Protein AF-A0A397Q205-F1 (afdb_monomer_lite)

Organism: NCBI:txid933063

pLDDT: mean 76.15, std 19.11, range [37.09, 95.31]

Secondary structure (DSSP, 8-state):
--------------------------------EES---STTS--HHHHHHHHHHHHSS-EEEEEEEES-GGG-EEEEEEEE--SS--EEEEEEEE--

Radius of gyration: 28.42 Å; chains: 1; bounding box: 83×22×67 Å

Structure (mmCIF, N/CA/C/O backbone):
data_AF-A0A397Q205-F1
#
_entry.id   AF-A0A397Q205-F1
#
loop_
_atom_site.group_PDB
_atom_site.id
_atom_site.type_symbol
_atom_site.label_atom_id
_atom_site.label_alt_id
_atom_site.label_comp_id
_atom_site.label_asym_id
_atom_site.label_entity_id
_atom_site.label_seq_id
_atom_site.pdbx_PDB_ins_code
_atom_site.Cartn_x
_atom_site.Cartn_y
_atom_site.Cartn_z
_atom_site.occupancy
_atom_site.B_iso_or_equiv
_atom_site.auth_seq_id
_atom_site.auth_comp_id
_atom_site.auth_asym_id
_atom_site.auth_atom_id
_atom_site.pdbx_PDB_model_num
ATOM 1 N N . MET A 1 1 ? 70.613 2.890 49.942 1.00 38.53 1 MET A N 1
ATOM 2 C CA . MET A 1 1 ? 69.883 3.541 48.835 1.00 38.53 1 MET A CA 1
ATOM 3 C C . MET A 1 1 ? 69.442 2.469 47.849 1.00 38.53 1 MET A C 1
ATOM 5 O O . MET A 1 1 ? 70.284 1.734 47.359 1.00 38.53 1 MET A O 1
ATOM 9 N N . ASN A 1 2 ? 68.125 2.404 47.642 1.00 37.09 2 ASN A N 1
ATOM 10 C CA . ASN A 1 2 ? 67.354 1.746 46.577 1.00 37.09 2 ASN A CA 1
ATOM 11 C C . ASN A 1 2 ? 67.263 0.209 46.529 1.00 37.09 2 ASN A C 1
ATOM 13 O O . ASN A 1 2 ? 67.922 -0.474 45.755 1.00 37.09 2 ASN A O 1
ATOM 17 N N . THR A 1 3 ? 66.299 -0.290 47.302 1.00 42.91 3 THR A N 1
ATOM 18 C CA . THR A 1 3 ? 65.468 -1.474 47.039 1.00 42.91 3 THR A CA 1
ATOM 19 C C . THR A 1 3 ? 64.499 -1.186 45.882 1.00 42.91 3 THR A C 1
ATOM 21 O O . THR A 1 3 ? 63.852 -0.147 45.927 1.00 42.91 3 THR A O 1
ATOM 24 N N . LEU A 1 4 ? 64.351 -2.088 44.901 1.00 48.66 4 LEU A N 1
ATOM 25 C CA . LEU A 1 4 ? 63.165 -2.243 44.023 1.00 48.66 4 LEU A CA 1
ATOM 26 C C . LEU A 1 4 ? 63.355 -3.532 43.191 1.00 48.66 4 LEU A C 1
ATOM 28 O O . LEU A 1 4 ? 64.092 -3.553 42.215 1.00 48.66 4 LEU A O 1
ATOM 32 N N . LEU A 1 5 ? 63.004 -4.701 43.730 1.00 48.34 5 LEU A N 1
ATOM 33 C CA . LEU A 1 5 ? 61.708 -5.378 43.565 1.00 48.34 5 LEU A CA 1
ATOM 34 C C . LEU A 1 5 ? 61.291 -5.634 42.106 1.00 48.34 5 LEU A C 1
ATOM 36 O O . LEU A 1 5 ? 60.722 -4.807 41.407 1.00 48.34 5 LEU A O 1
ATOM 40 N N . THR A 1 6 ? 61.579 -6.877 41.740 1.00 47.44 6 THR A N 1
ATOM 41 C CA . THR A 1 6 ? 60.948 -7.801 40.804 1.00 47.44 6 THR A CA 1
ATOM 42 C C . THR A 1 6 ? 59.479 -7.534 40.446 1.00 47.44 6 THR A C 1
ATOM 44 O O . THR A 1 6 ? 58.669 -7.171 41.296 1.00 47.44 6 THR A O 1
ATOM 47 N N . ARG A 1 7 ? 59.147 -8.005 39.233 1.00 46.69 7 ARG A N 1
ATOM 48 C CA . ARG A 1 7 ? 57.836 -8.381 38.666 1.00 46.69 7 ARG A CA 1
ATOM 49 C C . ARG A 1 7 ? 57.268 -7.352 37.682 1.00 46.69 7 ARG A C 1
ATOM 51 O O . ARG A 1 7 ? 56.920 -6.245 38.054 1.00 46.69 7 ARG A O 1
ATOM 58 N N . LEU A 1 8 ? 57.009 -7.794 36.453 1.00 51.09 8 LEU A N 1
ATOM 59 C CA . LEU A 1 8 ? 55.688 -8.282 36.039 1.00 51.09 8 LEU A CA 1
ATOM 60 C C . LEU A 1 8 ? 55.664 -8.478 34.513 1.00 51.09 8 LEU A C 1
ATOM 62 O O . LEU A 1 8 ? 55.899 -7.544 33.764 1.00 51.09 8 LEU A O 1
ATOM 66 N N . ARG A 1 9 ? 55.261 -9.696 34.123 1.00 52.06 9 ARG A N 1
ATOM 67 C CA . ARG A 1 9 ? 54.235 -9.978 33.102 1.00 52.06 9 ARG A CA 1
ATOM 68 C C . ARG A 1 9 ? 54.588 -9.543 31.676 1.00 52.06 9 ARG A C 1
ATOM 70 O O . ARG A 1 9 ? 54.584 -8.375 31.340 1.00 52.06 9 ARG A O 1
ATOM 77 N N . GLY A 1 10 ? 54.878 -10.479 30.784 1.00 43.97 10 GLY A N 1
ATOM 78 C CA . GLY A 1 10 ? 53.930 -11.523 30.407 1.00 43.97 10 GLY A CA 1
ATOM 79 C C . GLY A 1 10 ? 53.308 -11.096 29.085 1.00 43.97 10 GLY A C 1
ATOM 80 O O . GLY A 1 10 ? 52.561 -10.125 29.040 1.00 43.97 10 GLY A O 1
ATOM 81 N N . SER A 1 11 ? 53.690 -11.790 28.019 1.00 57.19 11 SER A N 1
ATOM 82 C CA . SER A 1 11 ? 53.213 -11.591 26.656 1.00 57.19 11 SER A CA 1
ATOM 83 C C . SER A 1 11 ? 51.690 -11.695 26.610 1.00 57.19 11 SER A C 1
ATOM 85 O O . SER A 1 11 ? 51.131 -12.782 26.735 1.00 57.19 11 SER A O 1
ATOM 87 N N . ILE A 1 12 ? 51.022 -10.558 26.446 1.00 52.00 12 ILE A N 1
ATOM 88 C CA . ILE A 1 12 ? 49.573 -10.465 26.286 1.00 52.00 12 ILE A CA 1
ATOM 89 C C . ILE A 1 12 ? 49.332 -9.882 24.893 1.00 52.00 12 ILE A C 1
ATOM 91 O O . ILE A 1 12 ? 49.125 -8.685 24.720 1.00 52.00 12 ILE A O 1
ATOM 95 N N . TRP A 1 13 ? 49.393 -10.743 23.879 1.00 46.19 13 TRP A N 1
ATOM 96 C CA . TRP A 1 13 ? 48.794 -10.451 22.579 1.00 46.19 13 TRP A CA 1
ATOM 97 C C . TRP A 1 13 ? 47.305 -10.791 22.691 1.00 46.19 13 TRP A C 1
ATOM 99 O O . TRP A 1 13 ? 46.881 -11.887 22.329 1.00 46.19 13 TRP A O 1
ATOM 109 N N . ILE A 1 14 ? 46.510 -9.893 23.284 1.00 60.50 14 ILE A N 1
ATOM 110 C CA . ILE A 1 14 ? 45.049 -10.022 23.242 1.00 60.50 14 ILE A CA 1
ATOM 111 C C . ILE A 1 14 ? 44.581 -9.551 21.869 1.00 60.50 14 ILE A C 1
ATOM 113 O O . ILE A 1 14 ? 44.753 -8.405 21.466 1.00 60.50 14 ILE A O 1
ATOM 117 N N . ILE A 1 15 ? 44.007 -10.516 21.168 1.00 58.78 15 ILE A N 1
ATOM 118 C CA . ILE A 1 15 ? 43.325 -10.441 19.889 1.00 58.78 15 ILE A CA 1
ATOM 119 C C . ILE A 1 15 ? 42.123 -9.496 20.028 1.00 58.78 15 ILE A C 1
ATOM 121 O O . ILE A 1 15 ? 41.112 -9.862 20.625 1.00 58.78 15 ILE A O 1
ATOM 125 N N . THR A 1 16 ? 42.195 -8.296 19.453 1.00 58.97 16 THR A N 1
ATOM 126 C CA . THR A 1 16 ? 41.016 -7.430 19.292 1.00 58.97 16 THR A CA 1
ATOM 127 C C . THR A 1 16 ? 40.296 -7.806 17.998 1.00 58.97 16 THR A C 1
ATOM 129 O O . THR A 1 16 ? 40.399 -7.126 16.980 1.00 58.97 16 THR A O 1
ATOM 132 N N . LEU A 1 17 ? 39.574 -8.927 18.030 1.00 57.03 17 LEU A N 1
ATOM 133 C CA . LEU A 1 17 ? 38.614 -9.301 16.994 1.00 57.03 17 LEU A CA 1
ATOM 134 C C . LEU A 1 17 ? 37.304 -8.537 17.245 1.00 57.03 17 LEU A C 1
ATOM 136 O O . LEU A 1 17 ? 36.344 -9.075 17.789 1.00 57.03 17 LEU A O 1
ATOM 140 N N . LEU A 1 18 ? 37.264 -7.258 16.870 1.00 56.03 18 LEU A N 1
ATOM 141 C CA . LEU A 1 18 ? 36.002 -6.534 16.736 1.00 56.03 18 LEU A CA 1
ATOM 142 C C . LEU A 1 18 ? 35.396 -6.914 15.385 1.00 56.03 18 LEU A C 1
ATOM 144 O O . LEU A 1 18 ? 35.615 -6.257 14.369 1.00 56.03 18 LEU A O 1
ATOM 148 N N . ILE A 1 19 ? 34.632 -8.009 15.390 1.00 56.72 19 ILE A N 1
ATOM 149 C CA . ILE A 1 19 ? 33.605 -8.267 14.381 1.00 56.72 19 ILE A CA 1
ATOM 150 C C . ILE A 1 19 ? 32.597 -7.132 14.539 1.00 56.72 19 ILE A C 1
ATOM 152 O O . ILE A 1 19 ? 31.667 -7.195 15.344 1.00 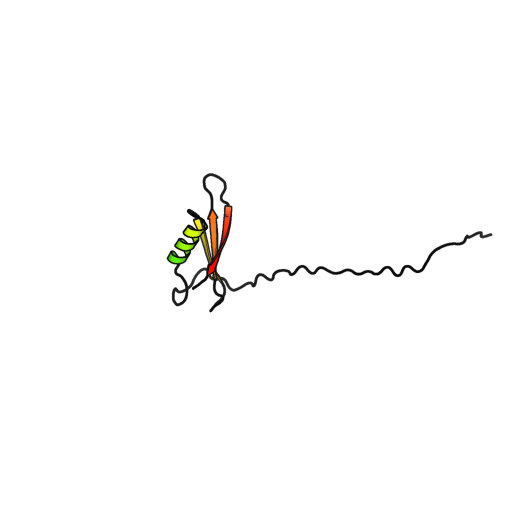56.72 19 ILE A O 1
ATOM 156 N N . GLY A 1 20 ? 32.837 -6.049 13.804 1.00 44.72 20 GLY A N 1
ATOM 157 C CA . GLY A 1 20 ? 31.835 -5.043 13.531 1.00 44.72 20 GLY A CA 1
ATOM 158 C C . GLY A 1 20 ? 30.723 -5.733 12.767 1.00 44.72 20 GLY A C 1
ATOM 159 O O . GLY A 1 20 ? 30.793 -5.878 11.549 1.00 44.72 20 GLY A O 1
ATOM 160 N N . LEU A 1 21 ? 29.716 -6.189 13.506 1.00 52.81 21 LEU A N 1
ATOM 161 C CA . LEU A 1 21 ? 28.383 -6.457 13.003 1.00 52.81 21 LEU A CA 1
ATOM 162 C C . LEU A 1 21 ? 27.870 -5.117 12.462 1.00 52.81 21 LEU A C 1
ATOM 164 O O . LEU A 1 21 ? 27.153 -4.375 13.131 1.00 52.81 21 LEU A O 1
ATOM 168 N N . VAL A 1 22 ? 28.308 -4.763 11.254 1.00 59.19 22 VAL A N 1
ATOM 169 C CA . VAL A 1 22 ? 27.603 -3.798 10.431 1.00 59.19 22 VAL A CA 1
ATOM 170 C C . VAL A 1 22 ? 26.264 -4.455 10.162 1.00 59.19 22 VAL A C 1
ATOM 172 O O . VAL A 1 22 ? 26.113 -5.310 9.291 1.00 59.19 22 VAL A O 1
ATOM 175 N N . ALA A 1 23 ? 25.302 -4.126 11.023 1.00 56.84 23 ALA A N 1
ATOM 176 C CA . ALA A 1 23 ? 23.904 -4.345 10.747 1.00 56.84 23 ALA A CA 1
ATOM 177 C C . ALA A 1 23 ? 23.689 -3.930 9.288 1.00 56.84 23 ALA A C 1
ATOM 179 O O . ALA A 1 23 ? 24.149 -2.843 8.911 1.00 56.84 23 ALA A O 1
ATOM 180 N N . PRO A 1 24 ? 23.051 -4.758 8.445 1.00 48.88 24 PRO A N 1
ATOM 181 C CA . PRO A 1 24 ? 22.578 -4.259 7.177 1.00 48.88 24 PRO A CA 1
ATOM 182 C C . PRO A 1 24 ? 21.571 -3.170 7.535 1.00 48.88 24 PRO A C 1
ATOM 184 O O . PRO A 1 24 ? 20.417 -3.451 7.864 1.00 48.88 24 PRO A O 1
ATOM 187 N N . PHE A 1 25 ? 22.027 -1.915 7.532 1.00 50.19 25 PHE A N 1
ATOM 188 C CA . PHE A 1 25 ? 21.160 -0.776 7.335 1.00 50.19 25 PHE A CA 1
ATOM 189 C C . PHE A 1 25 ? 20.438 -1.117 6.048 1.00 50.19 25 PHE A C 1
ATOM 191 O O . PHE A 1 25 ? 21.008 -1.064 4.960 1.00 50.19 25 PHE A O 1
ATOM 198 N N . SER A 1 26 ? 19.212 -1.606 6.208 1.00 44.00 26 SER A N 1
ATOM 199 C CA . SER A 1 26 ? 18.293 -1.789 5.112 1.00 44.00 26 SER A CA 1
ATOM 200 C C . SER A 1 26 ? 18.116 -0.389 4.563 1.00 44.00 26 SER A C 1
ATOM 202 O O . SER A 1 26 ? 17.363 0.412 5.116 1.00 44.00 26 SER A O 1
ATOM 204 N N . LEU A 1 27 ? 18.895 -0.072 3.530 1.00 45.84 27 LEU A N 1
ATOM 205 C CA . LEU A 1 27 ? 18.583 0.961 2.570 1.00 45.84 27 LEU A CA 1
ATOM 206 C C . LEU A 1 27 ? 17.214 0.545 2.047 1.00 45.84 27 LEU A C 1
ATOM 208 O O . LEU A 1 27 ? 17.093 -0.253 1.123 1.00 45.84 27 LEU A O 1
ATOM 212 N N . ALA A 1 28 ? 16.169 0.985 2.745 1.00 46.94 28 ALA A N 1
ATOM 213 C CA . ALA A 1 28 ? 14.852 1.068 2.176 1.00 46.94 28 ALA A CA 1
ATOM 214 C C . ALA A 1 28 ? 15.066 2.005 1.002 1.00 46.94 28 ALA A C 1
ATOM 216 O O . ALA A 1 28 ? 15.172 3.215 1.202 1.00 46.94 28 ALA A O 1
ATOM 217 N N . ASP A 1 29 ? 15.279 1.411 -0.174 1.00 46.97 29 ASP A N 1
ATOM 218 C CA . ASP A 1 29 ? 15.275 2.077 -1.460 1.00 46.97 29 ASP A CA 1
ATOM 219 C C . ASP A 1 29 ? 14.268 3.214 -1.333 1.00 46.97 29 ASP A C 1
ATOM 221 O O . ASP A 1 29 ? 13.073 2.977 -1.099 1.00 46.97 29 ASP A O 1
ATOM 225 N N . ALA A 1 30 ? 14.749 4.454 -1.405 1.00 51.00 30 ALA A N 1
ATOM 226 C CA . ALA A 1 30 ? 13.893 5.615 -1.554 1.00 51.00 30 ALA A CA 1
ATOM 227 C C . ALA A 1 30 ? 13.312 5.561 -2.975 1.00 51.00 30 ALA A C 1
ATOM 229 O O . ALA A 1 30 ? 13.529 6.444 -3.798 1.00 51.00 30 ALA A O 1
ATOM 230 N N . GLN A 1 31 ? 12.635 4.460 -3.302 1.00 58.91 31 GLN A N 1
ATOM 231 C CA . GLN A 1 31 ? 11.925 4.267 -4.539 1.00 58.91 31 GLN A CA 1
ATOM 232 C C . GLN A 1 31 ? 10.918 5.392 -4.607 1.00 58.91 31 GLN A C 1
ATOM 234 O O . GLN A 1 31 ? 10.100 5.548 -3.700 1.00 58.91 31 GLN A O 1
ATOM 239 N N . ALA A 1 32 ? 11.036 6.197 -5.661 1.00 75.50 32 ALA A N 1
ATOM 240 C CA . ALA A 1 32 ? 10.169 7.330 -5.907 1.00 75.50 32 ALA A CA 1
ATOM 241 C C . ALA A 1 32 ? 8.715 6.858 -5.802 1.00 75.50 32 ALA A C 1
ATOM 243 O O . ALA A 1 32 ? 8.224 6.090 -6.632 1.00 75.50 32 ALA A O 1
ATOM 244 N N . CYS A 1 33 ? 8.070 7.258 -4.712 1.00 87.00 33 CYS A N 1
ATOM 245 C CA . CYS A 1 33 ? 6.683 6.956 -4.434 1.00 87.00 33 CYS A CA 1
ATOM 246 C C . CYS A 1 33 ? 5.861 8.166 -4.876 1.00 87.00 33 CYS A C 1
ATOM 248 O O . CYS A 1 33 ? 6.151 9.295 -4.482 1.00 87.00 33 CYS A O 1
ATOM 250 N N . THR A 1 34 ? 4.839 7.942 -5.696 1.00 88.75 34 THR A N 1
ATOM 251 C CA . THR A 1 34 ? 3.924 8.991 -6.151 1.00 88.75 34 THR A CA 1
ATOM 252 C C . THR A 1 34 ? 2.509 8.721 -5.663 1.00 88.75 34 THR A C 1
ATOM 254 O O . THR A 1 34 ? 1.988 7.612 -5.775 1.00 88.75 34 THR A O 1
ATOM 257 N N . SER A 1 35 ? 1.854 9.761 -5.151 1.00 84.62 35 SER A N 1
ATOM 258 C CA . SER A 1 35 ? 0.430 9.722 -4.795 1.00 84.62 35 SER A CA 1
ATOM 259 C C . SER A 1 35 ? -0.487 9.802 -6.021 1.00 84.62 35 SER A C 1
ATOM 261 O O . SER A 1 35 ? -1.695 9.617 -5.890 1.00 84.62 35 SER A O 1
ATOM 263 N N . SER A 1 36 ? 0.065 10.094 -7.204 1.00 83.94 36 SER A N 1
ATOM 264 C CA . SER A 1 36 ? -0.674 10.192 -8.463 1.00 83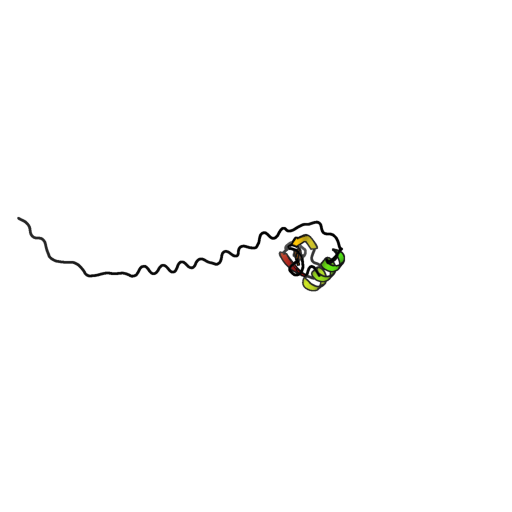.94 36 SER A CA 1
ATOM 265 C C . SER A 1 36 ? -0.118 9.208 -9.486 1.00 83.94 36 SER A C 1
ATOM 267 O O . SER A 1 36 ? 1.081 9.205 -9.770 1.00 83.94 36 SER A O 1
ATOM 269 N N . TRP A 1 37 ? -0.990 8.368 -10.041 1.00 89.06 37 TRP A N 1
ATOM 270 C CA . TRP A 1 37 ? -0.648 7.413 -11.089 1.00 89.06 37 TRP A CA 1
ATOM 271 C C . TRP A 1 37 ? -1.787 7.283 -12.100 1.00 89.06 37 TRP A C 1
ATOM 273 O O . TRP A 1 37 ? -2.967 7.415 -11.766 1.00 89.06 37 TRP A O 1
ATOM 283 N N . SER A 1 38 ? -1.430 6.990 -13.350 1.00 82.19 38 SER A N 1
ATOM 284 C CA . SER A 1 38 ? -2.401 6.619 -14.378 1.00 82.19 38 SER A CA 1
ATOM 285 C C . SER A 1 38 ? -2.813 5.153 -14.217 1.00 82.19 38 SER A C 1
ATOM 287 O O . SER A 1 38 ? -1.999 4.304 -13.852 1.00 82.19 38 SER A O 1
ATOM 289 N N . LYS A 1 39 ? -4.070 4.830 -14.548 1.00 74.12 39 LYS A N 1
ATOM 290 C CA . LYS A 1 39 ? -4.552 3.437 -14.614 1.00 74.12 39 LYS A CA 1
ATOM 291 C C . LYS A 1 39 ? -3.877 2.622 -15.721 1.00 74.12 39 LYS A C 1
ATOM 293 O O . LYS A 1 39 ? -3.991 1.400 -15.709 1.00 74.12 39 LYS A O 1
ATOM 298 N N . SER A 1 40 ? -3.218 3.260 -16.691 1.00 74.69 40 SER A N 1
ATOM 299 C CA . SER A 1 40 ? -2.578 2.571 -17.816 1.00 74.69 40 SER A CA 1
ATOM 300 C C . SER A 1 40 ? -1.421 1.687 -17.328 1.00 74.69 40 SER A C 1
ATOM 302 O O . SER A 1 40 ? -0.284 2.141 -17.217 1.00 74.69 40 SER A O 1
ATOM 304 N N . GLY A 1 41 ? -1.725 0.426 -17.009 1.00 80.06 41 GLY A N 1
ATOM 305 C CA . GLY A 1 41 ? -0.762 -0.581 -16.553 1.00 80.06 41 GLY A CA 1
ATOM 306 C C . GLY A 1 41 ? -0.686 -0.803 -15.038 1.00 80.06 41 GLY A C 1
ATOM 307 O O . GLY A 1 41 ? 0.156 -1.599 -14.616 1.00 80.06 41 GLY A O 1
ATOM 308 N N . TYR A 1 42 ? -1.550 -0.155 -14.242 1.00 89.19 42 TYR A N 1
ATOM 309 C CA . TYR A 1 42 ? -1.602 -0.303 -12.781 1.00 89.19 42 TYR A CA 1
ATOM 310 C C . TYR A 1 42 ? -3.033 -0.402 -12.239 1.00 89.19 42 TYR A C 1
ATOM 312 O O . TYR A 1 42 ? -3.986 0.096 -12.845 1.00 89.19 42 TYR A O 1
ATOM 320 N N . LYS A 1 43 ? -3.194 -1.001 -11.054 1.00 91.69 43 LYS A N 1
ATOM 321 C CA . LYS A 1 43 ? -4.490 -1.093 -10.371 1.00 91.69 43 LYS A CA 1
ATOM 322 C C . LYS A 1 43 ? -5.075 0.290 -10.097 1.00 91.69 43 LYS A C 1
ATOM 324 O O . LYS A 1 43 ? -4.403 1.247 -9.710 1.00 91.69 43 LYS A O 1
ATOM 329 N N . SER A 1 44 ? -6.387 0.372 -10.252 1.00 92.25 44 SER A N 1
ATOM 330 C CA . SER A 1 44 ? -7.175 1.529 -9.847 1.00 92.25 44 SER A CA 1
ATOM 331 C C . SER A 1 44 ? -7.312 1.620 -8.325 1.00 92.25 44 SER A C 1
ATOM 333 O O . SER A 1 44 ? -7.274 0.614 -7.615 1.00 92.25 44 SER A O 1
ATOM 335 N N . TYR A 1 45 ? -7.594 2.821 -7.817 1.00 90.81 45 TYR A N 1
ATOM 336 C CA . TYR A 1 45 ? -7.862 3.025 -6.391 1.00 90.81 45 TYR A CA 1
ATOM 337 C C . TYR A 1 45 ? -9.010 2.146 -5.854 1.00 90.81 45 TYR A C 1
ATOM 339 O O . TYR A 1 45 ? -8.968 1.700 -4.709 1.00 90.81 45 TYR A O 1
ATOM 347 N N . SER A 1 46 ? -10.026 1.835 -6.670 1.00 92.56 46 SER A N 1
ATOM 348 C CA . SER A 1 46 ? -11.124 0.951 -6.256 1.00 92.56 46 SER A CA 1
ATOM 349 C C . SER A 1 46 ? -10.683 -0.508 -6.100 1.00 92.56 46 SER A C 1
ATOM 351 O O . SER A 1 46 ? -11.145 -1.173 -5.174 1.00 92.56 46 SER A O 1
ATOM 353 N N . GLN A 1 47 ? -9.771 -1.001 -6.945 1.00 93.81 47 GLN A N 1
ATOM 354 C CA . GLN A 1 47 ? -9.144 -2.319 -6.782 1.00 93.81 47 GLN A CA 1
ATOM 355 C C . GLN A 1 47 ? -8.311 -2.373 -5.499 1.00 93.81 47 GLN A C 1
ATOM 357 O O . GLN A 1 47 ? -8.509 -3.277 -4.689 1.00 93.81 47 GLN A O 1
ATOM 362 N N . ILE A 1 48 ? -7.474 -1.357 -5.263 1.00 93.81 48 ILE A N 1
ATOM 363 C CA . ILE A 1 48 ? -6.665 -1.244 -4.040 1.00 93.81 48 ILE A CA 1
ATOM 364 C C . ILE A 1 48 ? -7.572 -1.249 -2.806 1.00 93.81 48 ILE A C 1
ATOM 366 O O . ILE A 1 48 ? -7.343 -2.010 -1.871 1.00 93.81 48 ILE A O 1
ATOM 370 N N . LYS A 1 49 ? -8.657 -0.467 -2.817 1.00 93.50 49 LYS A N 1
ATOM 371 C CA . LYS A 1 49 ? -9.618 -0.412 -1.707 1.00 93.50 49 LYS A CA 1
ATOM 372 C C . LYS A 1 49 ? -10.252 -1.773 -1.408 1.00 93.50 49 LYS A C 1
ATOM 374 O O . LYS A 1 49 ? -10.411 -2.111 -0.237 1.00 93.50 49 LYS A O 1
ATOM 379 N N . ARG A 1 50 ? -10.599 -2.559 -2.435 1.00 94.94 50 ARG A N 1
ATOM 380 C CA . ARG A 1 50 ? -11.128 -3.921 -2.242 1.00 94.94 50 ARG A CA 1
ATOM 381 C C . ARG A 1 50 ? -10.097 -4.843 -1.599 1.00 94.94 50 ARG A C 1
ATOM 383 O O . ARG A 1 50 ? -10.449 -5.557 -0.671 1.00 94.94 50 ARG A O 1
ATOM 390 N N . GLU A 1 51 ? -8.841 -4.793 -2.035 1.00 95.31 51 GLU A N 1
ATOM 391 C CA . GLU A 1 51 ? -7.773 -5.606 -1.439 1.00 95.31 51 GLU A CA 1
ATOM 392 C C . GLU A 1 51 ? -7.461 -5.207 0.002 1.00 95.31 51 GLU A C 1
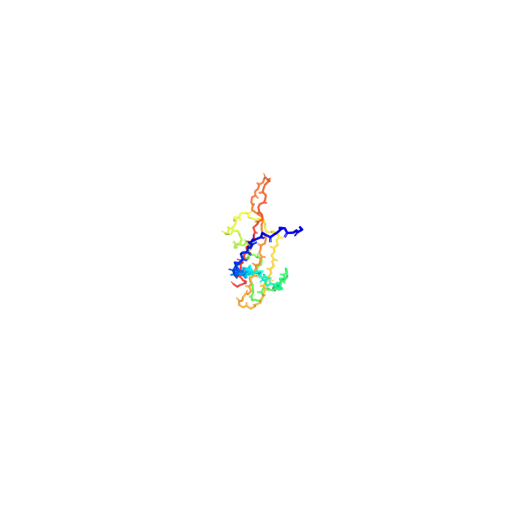ATOM 394 O O . GLU A 1 51 ? -7.303 -6.072 0.861 1.00 95.31 51 GLU A O 1
ATOM 399 N N . VAL A 1 52 ? -7.425 -3.907 0.296 1.00 94.00 52 VAL A N 1
ATOM 400 C CA . VAL A 1 52 ? -7.250 -3.417 1.669 1.00 94.00 52 VAL A CA 1
ATOM 401 C C . VAL A 1 52 ? -8.398 -3.901 2.549 1.00 94.00 52 VAL A C 1
ATOM 403 O O . VAL A 1 52 ? -8.147 -4.400 3.642 1.00 94.00 52 VAL A O 1
ATOM 406 N N . ARG A 1 53 ? -9.644 -3.821 2.065 1.00 93.25 53 ARG A N 1
ATOM 407 C CA . ARG A 1 53 ? -10.814 -4.320 2.797 1.00 93.25 53 ARG A CA 1
ATOM 408 C C . ARG A 1 53 ? -10.764 -5.832 3.008 1.00 93.25 53 ARG A C 1
ATOM 410 O O . ARG A 1 53 ? -11.101 -6.296 4.089 1.00 93.25 53 ARG A O 1
ATOM 417 N N . ALA A 1 54 ? -10.310 -6.590 2.014 1.00 94.06 54 ALA A N 1
ATOM 418 C CA . ALA A 1 54 ? -10.151 -8.037 2.134 1.00 94.06 54 ALA A CA 1
ATOM 419 C C . ALA A 1 54 ? -9.097 -8.429 3.186 1.00 94.06 54 ALA A C 1
ATOM 421 O O . ALA A 1 54 ? -9.246 -9.454 3.839 1.00 94.06 54 ALA A O 1
ATOM 422 N N . ARG A 1 55 ? -8.047 -7.614 3.370 1.00 93.12 55 ARG A N 1
ATOM 423 C CA . ARG A 1 55 ? -6.948 -7.905 4.309 1.00 93.12 55 ARG A CA 1
ATOM 424 C C . ARG A 1 55 ? -7.147 -7.327 5.710 1.00 93.12 55 ARG A C 1
ATOM 426 O O . ARG A 1 55 ? -6.702 -7.930 6.676 1.00 93.12 55 ARG A O 1
ATOM 433 N N . LEU A 1 56 ? -7.751 -6.145 5.820 1.00 91.44 56 LEU A N 1
ATOM 434 C CA . LEU A 1 56 ? -7.844 -5.378 7.071 1.00 91.44 56 LEU A CA 1
ATOM 435 C C . LEU A 1 56 ? -9.289 -5.073 7.502 1.00 91.44 56 LEU A C 1
ATOM 437 O O . LEU A 1 56 ? -9.497 -4.326 8.457 1.00 91.44 56 LEU A O 1
ATOM 441 N N . GLY A 1 57 ? -10.294 -5.608 6.805 1.00 89.81 57 GLY A N 1
ATOM 442 C CA . GLY A 1 57 ? -11.704 -5.370 7.111 1.00 89.81 57 GLY A CA 1
ATOM 443 C C . GLY A 1 57 ? -12.114 -3.912 6.883 1.00 89.81 57 GLY A C 1
ATOM 444 O O . GLY A 1 57 ? -11.834 -3.322 5.838 1.00 89.81 57 GLY A O 1
ATOM 445 N N . ASN A 1 58 ? -12.770 -3.298 7.868 1.00 86.06 58 ASN A N 1
ATOM 446 C CA . ASN A 1 58 ? -13.249 -1.909 7.801 1.00 86.06 58 ASN A CA 1
ATOM 447 C C . ASN A 1 58 ? -12.149 -0.862 8.058 1.00 86.06 58 ASN A C 1
ATOM 449 O O . ASN A 1 58 ? -12.370 0.148 8.722 1.00 86.06 58 ASN A O 1
ATOM 453 N N . ALA A 1 59 ? -10.951 -1.086 7.520 1.00 90.56 59 ALA A N 1
ATOM 454 C CA . ALA A 1 59 ? -9.837 -0.164 7.675 1.00 90.56 59 ALA A CA 1
ATOM 455 C C . ALA A 1 59 ? -10.068 1.155 6.921 1.00 90.56 59 ALA A C 1
ATOM 457 O O . ALA A 1 59 ? -10.497 1.172 5.761 1.00 90.56 59 ALA A O 1
ATOM 458 N N . ARG A 1 60 ? -9.704 2.273 7.552 1.00 91.31 60 ARG A N 1
ATOM 459 C CA . ARG A 1 60 ? -9.695 3.594 6.917 1.00 91.31 60 ARG A CA 1
ATOM 460 C C . ARG A 1 60 ? -8.360 3.811 6.217 1.00 91.31 60 ARG A C 1
ATOM 462 O O . ARG A 1 60 ? -7.330 3.928 6.871 1.00 91.31 60 ARG A O 1
ATOM 469 N N . ILE A 1 61 ? -8.376 3.912 4.892 1.00 93.12 61 ILE A N 1
ATOM 470 C CA . ILE A 1 61 ? -7.182 4.257 4.110 1.00 93.12 61 ILE A CA 1
ATOM 471 C C . ILE A 1 61 ? -6.836 5.731 4.347 1.00 93.12 61 ILE A C 1
ATOM 473 O O . ILE A 1 61 ? -7.680 6.603 4.150 1.00 93.12 61 ILE A O 1
ATOM 477 N N . VAL A 1 62 ? -5.596 5.996 4.751 1.00 93.38 62 VAL A N 1
ATOM 478 C CA . VAL A 1 62 ? -5.056 7.345 4.992 1.00 93.38 62 VAL A CA 1
ATOM 479 C C . VAL A 1 62 ? -4.220 7.813 3.808 1.00 93.38 62 VAL A C 1
ATOM 481 O O . VAL A 1 62 ? -4.302 8.972 3.414 1.00 93.38 62 VAL A O 1
ATOM 484 N N . ARG A 1 63 ? -3.418 6.915 3.230 1.00 92.81 63 ARG A N 1
ATOM 485 C CA . ARG A 1 63 ? -2.510 7.238 2.126 1.00 92.81 63 ARG A CA 1
ATOM 486 C C . ARG A 1 63 ? -2.308 6.028 1.224 1.00 92.81 63 ARG A C 1
ATOM 488 O O . ARG A 1 63 ? -2.253 4.899 1.708 1.00 92.81 63 ARG A O 1
ATOM 495 N N . VAL A 1 64 ? -2.197 6.285 -0.074 1.00 94.06 64 VAL A N 1
ATOM 496 C CA . VAL A 1 64 ? -1.820 5.301 -1.091 1.00 94.06 64 VAL A CA 1
ATOM 497 C C . VAL A 1 64 ? -0.780 5.941 -1.988 1.00 94.06 64 VAL A C 1
ATOM 499 O O . VAL A 1 64 ? -1.017 7.024 -2.518 1.00 94.06 64 VAL A O 1
ATOM 502 N N . GLU A 1 65 ? 0.347 5.268 -2.154 1.00 93.88 65 GLU A N 1
ATOM 503 C CA . GLU A 1 65 ? 1.443 5.709 -3.008 1.00 93.88 65 GLU A CA 1
ATOM 504 C C . GLU A 1 65 ? 1.850 4.559 -3.925 1.00 93.88 65 GLU A C 1
ATOM 506 O O . GLU A 1 65 ? 1.979 3.421 -3.474 1.00 93.88 65 GLU A O 1
ATOM 511 N N . LEU A 1 66 ? 2.046 4.841 -5.209 1.00 92.62 66 LEU A N 1
ATOM 512 C CA . LEU A 1 66 ? 2.679 3.920 -6.143 1.00 92.62 66 LEU A CA 1
ATOM 513 C C . LEU A 1 66 ? 4.190 4.087 -6.028 1.00 92.62 66 LEU A C 1
ATOM 515 O O . LEU A 1 66 ? 4.704 5.166 -6.304 1.00 92.62 66 LEU A O 1
ATOM 519 N N . CYS A 1 67 ? 4.885 3.025 -5.650 1.00 91.38 67 CYS A N 1
ATOM 520 C CA . CYS A 1 67 ? 6.329 2.999 -5.496 1.00 91.38 67 CYS A CA 1
ATOM 521 C C . CYS A 1 67 ? 6.954 2.074 -6.546 1.00 91.38 67 CYS A C 1
ATOM 523 O O . CYS A 1 67 ? 6.463 0.969 -6.805 1.00 91.38 67 CYS A O 1
ATOM 525 N N . GLY A 1 68 ? 8.068 2.522 -7.125 1.00 88.19 68 GLY A N 1
ATOM 526 C CA . GLY A 1 68 ? 8.782 1.792 -8.173 1.00 88.19 68 GLY A CA 1
ATOM 527 C C . GLY A 1 68 ? 8.094 1.853 -9.541 1.00 88.19 68 GLY A C 1
ATOM 528 O O . GLY A 1 68 ? 7.147 2.606 -9.762 1.00 88.19 68 GLY A O 1
ATOM 529 N N . SER A 1 69 ? 8.597 1.060 -10.485 1.00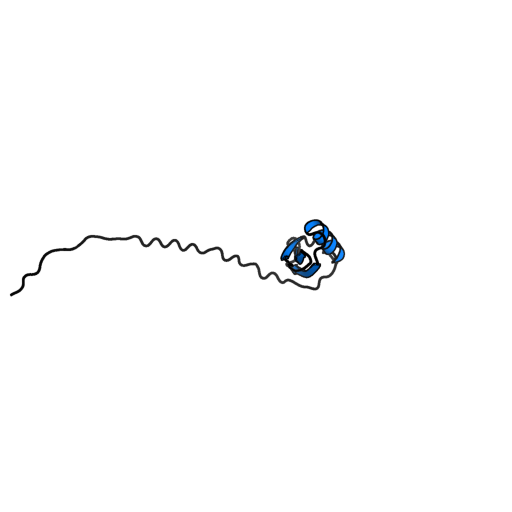 83.50 69 SER A N 1
ATOM 530 C CA . SER A 1 69 ? 8.130 1.032 -11.874 1.00 83.50 69 SER A CA 1
ATOM 531 C C . SER A 1 69 ? 8.206 -0.382 -12.465 1.00 83.50 69 SER A C 1
ATOM 533 O O . SER A 1 69 ? 8.887 -1.268 -11.942 1.00 83.50 69 SER A O 1
ATOM 535 N N . GLY A 1 70 ? 7.471 -0.617 -13.556 1.00 82.62 70 GLY A N 1
ATOM 536 C CA . GLY A 1 70 ? 7.537 -1.876 -14.302 1.00 82.62 70 GLY A CA 1
ATOM 537 C C . GLY A 1 70 ? 6.993 -3.080 -13.525 1.00 82.62 70 GLY A C 1
ATOM 538 O O . GLY A 1 70 ? 5.905 -3.017 -12.955 1.00 82.62 70 GLY A O 1
ATOM 539 N N . ALA A 1 71 ? 7.731 -4.193 -13.544 1.00 84.62 71 ALA A N 1
ATOM 540 C CA . ALA A 1 71 ? 7.327 -5.451 -12.906 1.00 84.62 71 ALA A CA 1
ATOM 541 C C . ALA A 1 71 ? 7.435 -5.425 -11.371 1.00 84.62 71 ALA A C 1
ATOM 543 O O . ALA A 1 71 ? 6.725 -6.161 -10.693 1.00 84.62 71 ALA A O 1
ATOM 544 N N . SER A 1 72 ? 8.285 -4.553 -10.825 1.00 85.25 72 SER A N 1
ATOM 545 C CA . SER A 1 72 ? 8.527 -4.441 -9.380 1.00 85.25 72 SER A CA 1
ATOM 546 C C . SER A 1 72 ? 7.662 -3.372 -8.706 1.00 85.25 72 SER A C 1
ATOM 548 O O . SER A 1 72 ? 7.805 -3.137 -7.505 1.00 85.25 72 SER A O 1
ATOM 550 N N . ALA A 1 73 ? 6.783 -2.711 -9.466 1.00 90.19 73 ALA A N 1
ATOM 551 C CA . ALA A 1 73 ? 5.914 -1.660 -8.962 1.00 90.19 73 ALA A CA 1
ATOM 552 C C . ALA A 1 73 ? 4.922 -2.198 -7.918 1.00 90.19 73 ALA A C 1
ATOM 554 O O . ALA A 1 73 ? 4.316 -3.263 -8.080 1.00 90.19 73 ALA A O 1
ATOM 555 N N . TYR A 1 74 ? 4.721 -1.435 -6.848 1.00 93.12 74 TYR A N 1
ATOM 556 C CA . TYR A 1 74 ? 3.789 -1.785 -5.781 1.00 93.12 74 TYR A C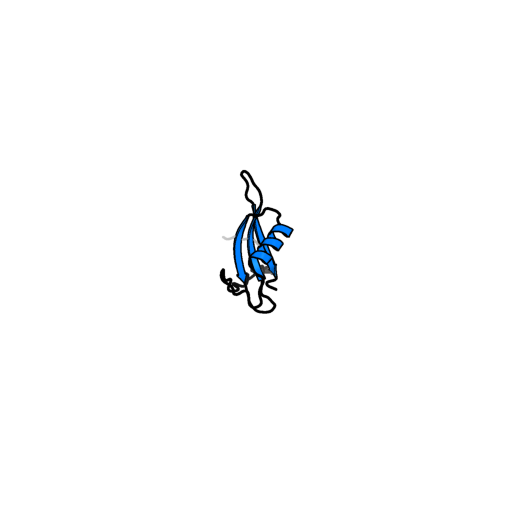A 1
ATOM 557 C C . TYR A 1 74 ? 3.109 -0.548 -5.203 1.00 93.12 74 TYR A C 1
ATOM 559 O O . TYR A 1 74 ? 3.659 0.547 -5.210 1.00 93.12 74 TYR A O 1
ATOM 567 N N . PHE A 1 75 ? 1.919 -0.735 -4.649 1.00 94.69 75 PHE A N 1
ATOM 568 C CA . PHE A 1 75 ? 1.247 0.268 -3.842 1.00 94.69 75 PHE A CA 1
ATOM 569 C C . PHE A 1 75 ? 1.641 0.114 -2.378 1.00 94.69 75 PHE A C 1
ATOM 571 O O . PHE A 1 75 ? 1.427 -0.950 -1.785 1.00 94.69 75 PHE A O 1
ATOM 578 N N . ARG A 1 76 ? 2.179 1.182 -1.789 1.00 94.69 76 ARG A N 1
ATOM 579 C CA . ARG A 1 76 ? 2.283 1.352 -0.341 1.00 94.69 76 ARG A CA 1
ATOM 580 C C . ARG A 1 76 ? 0.983 1.973 0.152 1.00 94.69 76 ARG A C 1
ATOM 582 O O . ARG A 1 76 ? 0.622 3.079 -0.248 1.00 94.69 76 ARG A O 1
ATOM 589 N N . VAL A 1 77 ? 0.264 1.259 1.009 1.00 94.81 77 VAL A N 1
ATOM 590 C CA . VAL A 1 77 ? -0.997 1.725 1.589 1.00 94.81 77 VAL A CA 1
ATOM 591 C C . VAL A 1 77 ? -0.849 1.862 3.089 1.00 94.81 77 VAL A C 1
ATOM 593 O O . VAL A 1 77 ? -0.564 0.888 3.776 1.00 94.81 77 VAL A O 1
ATOM 596 N N . ILE A 1 78 ? -1.116 3.058 3.602 1.00 93.81 78 ILE A N 1
ATOM 597 C CA . ILE A 1 78 ? -1.245 3.304 5.034 1.00 93.81 78 ILE A CA 1
ATOM 598 C C . ILE A 1 78 ? -2.729 3.323 5.372 1.00 93.81 78 ILE A C 1
ATOM 600 O O . ILE A 1 78 ? -3.482 4.149 4.847 1.00 93.81 78 ILE A O 1
ATOM 604 N N . ALA A 1 79 ? -3.147 2.427 6.257 1.00 94.00 79 ALA A N 1
ATOM 605 C CA . ALA A 1 79 ? -4.512 2.332 6.742 1.00 94.00 79 ALA A CA 1
ATOM 606 C C . ALA A 1 79 ? -4.554 2.330 8.273 1.00 94.00 79 ALA A C 1
ATOM 608 O O . ALA A 1 79 ? -3.594 1.950 8.940 1.00 94.00 79 ALA A O 1
ATOM 609 N N . LEU A 1 80 ? -5.678 2.763 8.829 1.00 92.19 80 LEU A N 1
ATOM 610 C CA . LEU A 1 80 ? -5.978 2.680 10.251 1.00 92.19 80 LEU A CA 1
ATOM 611 C C . LEU A 1 80 ? -7.007 1.575 10.466 1.00 92.19 80 LEU A C 1
ATOM 613 O O . LEU A 1 80 ? -8.044 1.555 9.800 1.00 92.19 80 LEU A O 1
ATOM 617 N N . THR A 1 81 ? -6.711 0.666 11.387 1.00 89.50 81 THR A N 1
ATOM 618 C CA . THR A 1 81 ? -7.621 -0.394 11.839 1.00 89.50 81 THR A CA 1
ATOM 619 C C . THR A 1 81 ? -8.017 -0.150 13.291 1.00 89.50 81 THR A C 1
ATOM 621 O O . THR A 1 81 ? -7.171 0.286 14.071 1.00 89.50 81 THR A O 1
ATOM 624 N N . GLY A 1 82 ? -9.256 -0.481 13.658 1.00 81.56 82 GLY A N 1
ATOM 625 C CA . GLY A 1 82 ? -9.804 -0.260 15.004 1.00 81.56 82 GLY A CA 1
ATOM 626 C C . GLY A 1 82 ? -10.800 0.905 15.061 1.00 81.56 82 GLY A C 1
ATOM 627 O O . GLY A 1 82 ? -10.798 1.771 14.185 1.00 81.56 82 GLY A O 1
ATOM 628 N N . GLY A 1 83 ? -11.667 0.890 16.075 1.00 69.31 83 GLY A N 1
ATOM 629 C CA . GLY A 1 83 ? -12.681 1.909 16.369 1.00 69.31 83 GLY A CA 1
ATOM 630 C C . GLY A 1 83 ? -12.707 2.239 17.866 1.00 69.31 83 GLY A C 1
ATOM 631 O O . GLY A 1 83 ? -12.224 1.446 18.669 1.00 69.31 83 GLY A O 1
ATOM 632 N N . ASP A 1 84 ? -13.224 3.424 18.201 1.00 55.16 84 ASP A N 1
ATOM 633 C CA . ASP A 1 84 ? -13.524 3.901 19.563 1.00 55.16 84 ASP A CA 1
ATOM 634 C C . ASP A 1 84 ? -12.334 4.010 20.540 1.00 55.16 84 ASP A C 1
ATOM 636 O O . ASP A 1 84 ? -12.389 3.561 21.679 1.00 55.16 84 ASP A O 1
ATOM 640 N N . GLY A 1 85 ? -11.243 4.659 20.108 1.00 62.00 85 GLY A N 1
ATOM 641 C CA . GLY A 1 85 ? -10.183 5.145 21.016 1.00 62.00 85 GLY A CA 1
ATOM 642 C C . GLY A 1 85 ? -8.789 4.542 20.821 1.00 62.00 85 GLY A C 1
ATOM 643 O O . GLY A 1 85 ? -7.829 5.017 21.422 1.00 62.00 85 GLY A O 1
ATOM 644 N N . SER A 1 86 ? -8.626 3.549 19.943 1.00 67.94 86 SER A N 1
ATOM 645 C CA . SER A 1 86 ? -7.306 3.036 19.544 1.00 67.94 86 SER A CA 1
ATOM 646 C C . SER A 1 86 ? -7.265 2.710 18.056 1.00 67.94 86 SER A C 1
ATOM 648 O O . SER A 1 86 ? -7.657 1.632 17.616 1.00 67.94 86 SER A O 1
ATOM 650 N N . ALA A 1 87 ? -6.775 3.663 17.262 1.00 84.75 87 ALA A N 1
ATOM 651 C CA . ALA A 1 87 ? -6.488 3.441 15.852 1.00 84.75 87 ALA A CA 1
ATOM 652 C C . ALA A 1 87 ? -5.066 2.883 15.703 1.00 84.75 87 ALA A C 1
ATOM 654 O O . ALA A 1 87 ? -4.082 3.567 15.982 1.00 84.75 87 ALA A O 1
ATOM 655 N N . THR A 1 88 ? -4.939 1.643 15.234 1.00 89.25 88 THR A N 1
ATOM 656 C CA . THR A 1 88 ? -3.638 1.056 14.900 1.00 89.25 88 THR A CA 1
ATOM 657 C C . THR A 1 88 ? -3.284 1.366 13.452 1.00 89.25 88 THR A C 1
ATOM 659 O O . THR A 1 88 ? -4.027 1.020 12.530 1.00 89.25 88 THR A O 1
ATOM 662 N N . ARG A 1 89 ? -2.121 1.987 13.235 1.00 91.12 89 ARG A N 1
ATOM 663 C CA . ARG A 1 89 ? -1.568 2.206 11.896 1.00 91.12 89 ARG A CA 1
ATOM 664 C C . ARG A 1 89 ? -1.034 0.897 11.323 1.00 91.12 89 ARG A C 1
ATOM 666 O O . ARG A 1 89 ? -0.194 0.238 11.927 1.00 91.12 89 ARG A O 1
ATOM 673 N N . ARG A 1 90 ? -1.509 0.543 10.133 1.00 91.50 90 ARG A N 1
ATOM 674 C CA . ARG A 1 90 ? -1.070 -0.608 9.346 1.00 91.50 90 ARG A CA 1
ATOM 675 C C . ARG A 1 90 ? -0.535 -0.127 8.007 1.00 91.50 90 ARG A C 1
ATOM 677 O O . ARG A 1 90 ? -1.168 0.686 7.337 1.00 91.50 90 ARG A O 1
ATOM 684 N N . GLU A 1 91 ? 0.621 -0.645 7.625 1.00 93.50 91 GLU A N 1
ATOM 685 C CA . GLU A 1 91 ? 1.173 -0.478 6.286 1.00 93.50 91 GLU A CA 1
ATOM 686 C C . GLU A 1 91 ? 0.991 -1.778 5.506 1.00 93.50 91 GLU A C 1
ATOM 688 O O . GLU A 1 91 ? 1.275 -2.863 6.012 1.00 93.50 91 GLU A O 1
ATOM 693 N N . LEU A 1 92 ? 0.492 -1.670 4.279 1.00 93.19 92 LEU A N 1
ATOM 694 C CA . LEU A 1 92 ? 0.343 -2.783 3.357 1.00 93.19 92 LEU A CA 1
ATOM 695 C C . LEU A 1 92 ? 1.119 -2.519 2.077 1.00 93.19 92 LEU A C 1
ATOM 697 O O . LEU A 1 92 ? 1.080 -1.421 1.521 1.00 93.19 92 LEU A O 1
ATOM 701 N N . ARG A 1 93 ? 1.722 -3.589 1.563 1.00 94.19 93 ARG A N 1
ATOM 702 C CA . ARG A 1 93 ? 2.266 -3.659 0.211 1.00 94.19 93 ARG A CA 1
ATOM 703 C C . ARG A 1 93 ? 1.313 -4.455 -0.678 1.00 94.19 93 ARG A C 1
ATOM 705 O O . ARG A 1 93 ? 1.006 -5.616 -0.392 1.00 94.19 93 ARG A O 1
ATOM 712 N N . ILE A 1 94 ? 0.836 -3.829 -1.748 1.00 93.75 94 ILE A N 1
ATOM 713 C CA . ILE A 1 94 ? -0.074 -4.428 -2.735 1.00 93.75 94 ILE A CA 1
ATOM 714 C C . ILE A 1 94 ? 0.609 -4.401 -4.103 1.00 93.75 94 ILE A C 1
ATOM 716 O O . ILE A 1 94 ? 1.182 -3.385 -4.476 1.00 93.75 94 ILE A O 1
ATOM 720 N N . SER A 1 95 ? 0.562 -5.506 -4.854 1.00 92.75 95 SER A N 1
ATOM 721 C CA . SER A 1 95 ? 1.083 -5.544 -6.232 1.00 92.75 95 SER A CA 1
ATOM 722 C C . SER A 1 95 ? 0.435 -4.451 -7.078 1.00 92.75 95 SER A C 1
ATOM 724 O O . SER A 1 95 ? -0.788 -4.281 -7.025 1.00 92.75 95 SER A O 1
ATOM 726 N N . ALA A 1 96 ? 1.229 -3.729 -7.873 1.00 91.00 96 ALA A N 1
ATOM 727 C CA . ALA A 1 96 ? 0.678 -2.697 -8.739 1.00 91.00 96 ALA A CA 1
ATOM 728 C C . ALA A 1 96 ? -0.098 -3.259 -9.941 1.00 91.00 96 ALA A C 1
ATOM 730 O O . ALA A 1 96 ? -0.886 -2.517 -10.525 1.00 91.00 96 ALA A O 1
ATOM 731 N N . ARG A 1 97 ? 0.083 -4.542 -10.281 1.00 85.38 97 ARG A N 1
ATOM 732 C CA . ARG A 1 97 ? -0.637 -5.275 -11.338 1.00 85.38 97 ARG A CA 1
ATOM 733 C C . ARG A 1 97 ? -1.461 -6.415 -10.757 1.00 85.38 97 ARG A C 1
ATOM 735 O O . ARG A 1 97 ? -1.012 -7.023 -9.754 1.00 85.3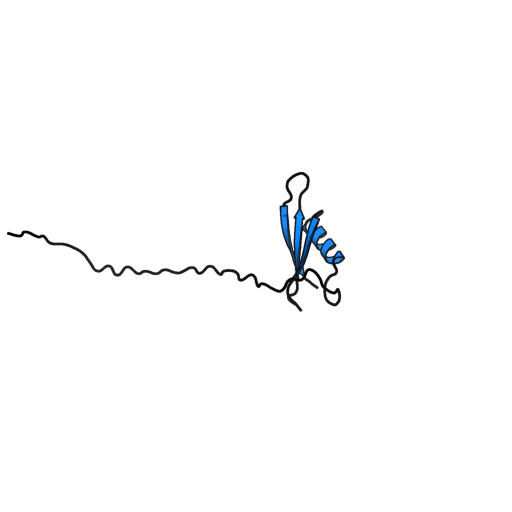8 97 ARG A O 1
#

Sequence (97 aa):
MNTLLTRLRGSIWIITLLIGLVAPFSLADAQACTSSWSKSGYKSYSQIKREVRARLGNARIVRVELCGSGASAYFRVIALTGGDGSATRRELRISAR

Foldseek 3Di:
DDDDDDDDDDDDPDDPPPPPPPPPPPPPPVFPWAQDDDPVQFDDPVRVVVVCCVVQNPWAWDGWTWGHDDQPIWIWTWTWHDDDPDTDIDIDTGGRD